Protein AF-A0A7X2CFW9-F1 (afdb_monomer_lite)

Sequence (137 aa):
RGESRTLYLGSKDSPVRLVLYEKGYEQGGDAPRNWVRLEVRVRPKRDHRAAVATWEPGHAFCAAWVPDALKCIGWDHLEKKAVGTVWKRSDTERARAALVKQYGAIMAQWASDVGSWEALGQAIGAAIVKPQMTENA

Foldseek 3Di:
DPLKDKDWDDDPPDQKIKIKIQVQVVVDDPRDSNDIDIDIDGRADDPCPVVCVPDDPVCSCQEDCNCVVCVVVPSVVRHHDYGDDPPDQPPVRVVVVVCCVVCVVVLVVVCVVLVHNVSSVVVVVVVVVPPPPDDDD

Radius of gyration: 27.55 Å; chains: 1; bounding box: 46×35×85 Å

Structure (mmCIF, N/CA/C/O backbone):
data_AF-A0A7X2CFW9-F1
#
_entry.id   AF-A0A7X2CFW9-F1
#
loop_
_atom_site.group_PDB
_atom_site.id
_atom_site.type_symbol
_atom_site.label_atom_id
_a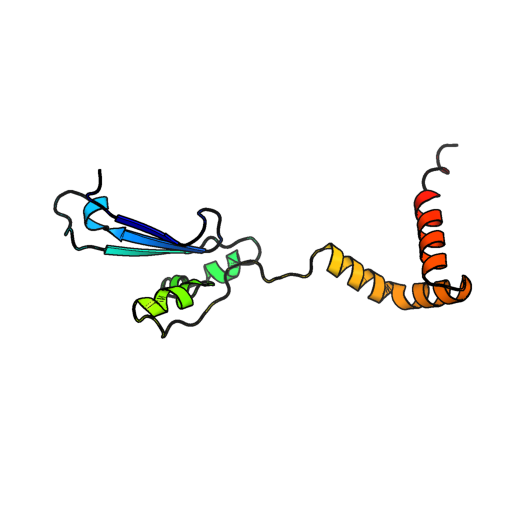tom_site.label_alt_id
_atom_site.label_comp_id
_atom_site.label_asym_id
_atom_site.label_entity_id
_atom_site.label_seq_id
_atom_site.pdbx_PDB_ins_code
_atom_site.Cartn_x
_atom_site.Cartn_y
_atom_site.Cartn_z
_atom_site.occupancy
_atom_site.B_iso_or_equiv
_atom_site.auth_seq_id
_atom_site.auth_comp_id
_atom_site.auth_asym_id
_atom_site.auth_atom_id
_atom_site.pdbx_PDB_model_num
ATOM 1 N N . ARG A 1 1 ? 21.796 18.679 -19.353 1.00 47.59 1 ARG A N 1
ATOM 2 C CA . ARG A 1 1 ? 20.800 18.323 -18.304 1.00 47.59 1 ARG A CA 1
ATOM 3 C C . ARG A 1 1 ? 19.422 18.625 -18.877 1.00 47.59 1 ARG A C 1
ATOM 5 O O . ARG A 1 1 ? 19.237 19.752 -19.303 1.00 47.59 1 ARG A O 1
ATOM 12 N N . GLY A 1 2 ? 18.512 17.648 -18.931 1.00 61.59 2 GLY A N 1
ATOM 13 C CA . GLY A 1 2 ? 17.170 17.823 -19.517 1.00 61.59 2 GLY A CA 1
ATOM 14 C C . GLY A 1 2 ? 16.844 16.923 -20.714 1.00 61.59 2 GLY A C 1
ATOM 15 O O . GLY A 1 2 ? 15.758 17.047 -21.263 1.00 61.59 2 GLY A O 1
ATOM 16 N N . GLU A 1 3 ? 17.746 16.023 -21.113 1.00 73.12 3 GLU A N 1
ATOM 17 C CA . GLU A 1 3 ? 17.496 15.115 -22.244 1.00 73.12 3 GLU A CA 1
ATOM 18 C C . GLU A 1 3 ? 16.612 13.918 -21.895 1.00 73.12 3 GLU A C 1
ATOM 20 O O . GLU A 1 3 ? 16.032 13.339 -22.802 1.00 73.12 3 GLU A O 1
ATOM 25 N N . SER A 1 4 ? 16.494 13.560 -20.612 1.00 83.12 4 SER A N 1
ATOM 26 C CA . SER A 1 4 ? 15.668 12.439 -20.171 1.00 83.12 4 SER A CA 1
ATOM 27 C C . SER A 1 4 ? 14.717 12.811 -19.037 1.00 83.12 4 SER A C 1
ATOM 29 O O . SER A 1 4 ? 15.021 13.655 -18.186 1.00 83.12 4 SER A O 1
ATOM 31 N N . ARG A 1 5 ? 13.547 12.170 -19.023 1.00 91.12 5 ARG A N 1
ATOM 32 C CA . ARG A 1 5 ? 12.487 12.360 -18.028 1.00 91.12 5 ARG A CA 1
ATOM 33 C C . ARG A 1 5 ? 12.308 11.108 -17.178 1.00 91.12 5 ARG A C 1
ATOM 35 O O . ARG A 1 5 ? 12.393 9.973 -17.646 1.00 91.12 5 ARG A O 1
ATOM 42 N N . THR A 1 6 ? 12.044 11.318 -15.893 1.00 94.88 6 THR A N 1
ATOM 43 C CA . THR A 1 6 ? 11.678 10.251 -14.958 1.00 94.88 6 THR A CA 1
ATOM 44 C C . THR A 1 6 ? 10.616 10.756 -13.995 1.00 94.88 6 THR A C 1
ATOM 46 O O . THR A 1 6 ? 10.795 11.782 -13.344 1.00 94.88 6 THR A O 1
ATOM 49 N N . LEU A 1 7 ? 9.524 10.009 -13.884 1.00 94.88 7 LEU A N 1
ATOM 50 C CA . LEU A 1 7 ? 8.438 10.236 -12.947 1.00 94.88 7 LEU A CA 1
ATOM 51 C C . LEU A 1 7 ? 8.477 9.163 -11.859 1.00 94.88 7 LEU A C 1
ATOM 53 O O . LEU A 1 7 ? 8.443 7.966 -12.141 1.00 94.88 7 LEU A O 1
ATOM 57 N N . TYR A 1 8 ? 8.504 9.608 -10.607 1.00 96.38 8 TYR A N 1
ATOM 58 C CA . TYR A 1 8 ? 8.353 8.749 -9.442 1.00 96.38 8 TYR A CA 1
ATOM 59 C C . TYR A 1 8 ? 7.023 9.046 -8.761 1.00 96.38 8 TYR A C 1
ATOM 61 O O . TYR A 1 8 ? 6.788 10.176 -8.337 1.00 96.38 8 TYR A O 1
ATOM 69 N N . LEU A 1 9 ? 6.192 8.024 -8.585 1.00 95.62 9 LEU A N 1
ATOM 70 C CA . LEU A 1 9 ? 4.942 8.122 -7.842 1.00 95.62 9 LEU A CA 1
ATOM 71 C C . LEU A 1 9 ? 5.035 7.239 -6.593 1.00 95.62 9 LEU A C 1
ATOM 73 O O . LEU A 1 9 ? 5.273 6.031 -6.673 1.00 95.62 9 LEU A O 1
ATOM 77 N N . GLY A 1 10 ? 4.881 7.872 -5.430 1.00 92.25 10 GLY A N 1
ATOM 78 C CA . GLY A 1 10 ? 5.098 7.265 -4.118 1.00 92.25 10 GLY A CA 1
ATOM 79 C C . GLY A 1 10 ? 6.513 7.473 -3.557 1.00 92.25 10 GLY A C 1
ATOM 80 O O . GLY A 1 10 ? 7.491 7.681 -4.285 1.00 92.25 10 GLY A O 1
ATOM 81 N N . SER A 1 11 ? 6.612 7.407 -2.225 1.00 91.56 11 SER A N 1
ATOM 82 C CA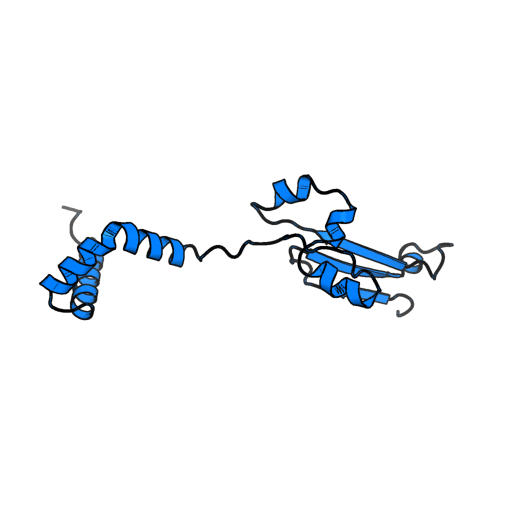 . SER A 1 11 ? 7.881 7.520 -1.492 1.00 91.56 11 SER A CA 1
ATOM 83 C C . SER A 1 11 ? 8.826 6.355 -1.808 1.00 91.56 11 SER A C 1
ATOM 85 O O . SER A 1 11 ? 8.387 5.232 -2.056 1.00 91.56 11 SER A O 1
ATOM 87 N N . LYS A 1 12 ? 10.140 6.603 -1.739 1.00 90.62 12 LYS A N 1
ATOM 88 C CA . LYS A 1 12 ? 11.177 5.562 -1.853 1.00 90.62 12 LYS A CA 1
ATOM 89 C C . LYS A 1 12 ? 11.063 4.483 -0.763 1.00 90.62 12 LYS A C 1
ATOM 91 O O . LYS A 1 12 ? 11.418 3.340 -1.024 1.00 90.62 12 LYS A O 1
ATOM 96 N N . ASP A 1 13 ? 10.527 4.848 0.404 1.00 87.81 13 ASP A N 1
ATOM 97 C CA . ASP A 1 13 ? 10.389 3.979 1.583 1.00 87.81 13 ASP A CA 1
ATOM 98 C C . ASP A 1 13 ? 8.981 3.346 1.689 1.00 87.81 13 ASP A C 1
ATOM 100 O O . ASP A 1 13 ? 8.651 2.639 2.650 1.00 87.81 13 ASP A O 1
ATOM 104 N N . SER A 1 14 ? 8.123 3.613 0.697 1.00 88.06 14 SER A N 1
ATOM 105 C CA . SER A 1 14 ? 6.780 3.042 0.586 1.00 88.06 14 SER A CA 1
ATOM 106 C C . SER A 1 14 ? 6.836 1.546 0.239 1.00 88.06 14 SER A C 1
ATOM 108 O O . SER A 1 14 ? 7.714 1.131 -0.521 1.00 88.06 14 SER A O 1
ATOM 110 N N . PRO A 1 15 ? 5.872 0.725 0.708 1.00 90.75 15 PRO A N 1
ATOM 111 C CA . PRO A 1 15 ? 5.733 -0.660 0.258 1.00 90.75 15 PRO A CA 1
ATOM 112 C C . PRO A 1 15 ? 5.519 -0.811 -1.252 1.00 90.75 15 PRO A C 1
ATOM 114 O O . PRO A 1 15 ? 5.807 -1.871 -1.797 1.00 90.75 15 PRO A O 1
ATOM 117 N N . VAL A 1 16 ? 4.992 0.218 -1.921 1.00 93.94 16 VAL A N 1
ATOM 118 C CA . VAL A 1 16 ? 4.768 0.226 -3.371 1.00 93.94 16 VAL A CA 1
ATOM 119 C C . VAL A 1 16 ? 5.154 1.587 -3.947 1.00 93.94 16 VAL A C 1
ATOM 121 O O . VAL A 1 16 ? 4.803 2.625 -3.374 1.00 93.94 16 VAL A O 1
ATOM 124 N N . ARG A 1 17 ? 5.871 1.575 -5.076 1.00 95.75 17 ARG A N 1
ATOM 125 C CA . ARG A 1 17 ? 6.280 2.762 -5.839 1.00 95.75 17 ARG A CA 1
ATOM 126 C C . ARG A 1 17 ? 6.192 2.491 -7.340 1.00 95.75 17 ARG A C 1
ATOM 128 O O . ARG A 1 17 ? 6.661 1.447 -7.787 1.00 95.75 17 ARG A O 1
ATOM 135 N N . LEU A 1 18 ? 5.653 3.437 -8.102 1.00 96.75 18 LEU A N 1
ATOM 136 C CA . LEU A 1 18 ? 5.607 3.387 -9.566 1.00 96.75 18 LEU A CA 1
ATOM 137 C C . LEU A 1 18 ? 6.688 4.312 -10.140 1.00 96.75 18 LEU A C 1
ATOM 139 O O . LEU A 1 18 ? 6.879 5.427 -9.646 1.00 96.75 18 LEU A O 1
ATOM 143 N N . VAL A 1 19 ? 7.417 3.842 -11.151 1.00 97.12 19 VAL A N 1
ATOM 144 C CA . VAL A 1 19 ? 8.500 4.587 -11.803 1.00 97.12 19 VAL A CA 1
ATOM 145 C C . VAL A 1 19 ? 8.311 4.531 -13.310 1.00 97.12 19 VAL A C 1
ATOM 147 O O . VAL A 1 19 ? 8.242 3.446 -13.875 1.00 97.12 19 VAL A O 1
ATOM 150 N N . LEU A 1 20 ? 8.251 5.686 -13.962 1.00 96.06 20 LEU A N 1
ATOM 151 C CA . LEU A 1 20 ? 8.176 5.801 -15.416 1.00 96.06 20 LEU A CA 1
ATOM 152 C C . LEU A 1 20 ? 9.380 6.595 -15.904 1.00 96.06 20 LEU A C 1
ATOM 154 O O . LEU A 1 20 ? 9.606 7.702 -15.420 1.00 96.06 20 LEU A O 1
ATOM 158 N N . TYR A 1 21 ? 10.155 6.052 -16.836 1.00 95.75 21 TYR A N 1
ATOM 159 C CA . TYR A 1 21 ? 11.340 6.735 -17.350 1.00 95.75 21 TYR A CA 1
ATOM 160 C C . TYR A 1 21 ? 11.652 6.382 -18.797 1.00 95.75 21 TYR A C 1
ATOM 162 O O . TYR A 1 21 ? 11.268 5.328 -19.309 1.00 95.75 21 TYR A O 1
ATOM 170 N N . GLU A 1 22 ? 12.386 7.277 -19.448 1.00 95.12 22 GLU A N 1
ATOM 171 C CA . GLU A 1 22 ? 12.883 7.095 -20.809 1.00 95.12 22 GLU A CA 1
ATOM 172 C C . GLU A 1 22 ? 14.102 6.163 -20.796 1.00 95.12 22 GLU A C 1
ATOM 174 O O . GLU A 1 22 ? 15.260 6.576 -20.693 1.00 95.12 22 GLU A O 1
ATOM 179 N N . LYS A 1 23 ? 13.813 4.862 -20.862 1.00 94.31 23 LYS A N 1
ATOM 180 C CA . LYS A 1 23 ? 14.782 3.767 -20.786 1.00 94.31 23 LYS A CA 1
ATOM 181 C C . LYS A 1 23 ? 15.839 3.828 -21.890 1.00 94.31 23 LYS A C 1
ATOM 183 O O . LYS A 1 23 ? 16.981 3.470 -21.632 1.00 94.31 23 LYS A O 1
ATOM 188 N N . GLY A 1 24 ? 15.498 4.320 -23.079 1.00 93.31 24 GLY A N 1
ATOM 189 C CA . GLY A 1 24 ? 16.466 4.526 -24.161 1.00 93.31 24 GLY A CA 1
ATOM 190 C C . GLY A 1 24 ? 17.595 5.486 -23.784 1.00 93.31 24 GLY A C 1
ATOM 191 O O . GLY A 1 24 ? 18.765 5.212 -24.039 1.00 93.31 24 GLY A O 1
ATOM 192 N N . TYR A 1 25 ? 17.258 6.585 -23.106 1.00 91.00 25 TYR A N 1
ATOM 193 C CA . TYR A 1 25 ? 18.253 7.541 -22.622 1.00 91.00 25 TYR A CA 1
ATOM 194 C C . TYR A 1 25 ? 19.045 7.007 -21.428 1.00 91.00 25 TYR A C 1
ATOM 196 O O . TYR A 1 25 ? 20.221 7.326 -21.297 1.00 91.00 25 TYR A O 1
ATOM 204 N N . GLU A 1 26 ? 18.419 6.206 -20.562 1.00 90.88 26 GLU A N 1
ATOM 205 C CA . GLU A 1 26 ? 19.114 5.584 -19.429 1.00 90.88 26 GLU A CA 1
ATOM 206 C C . GLU A 1 26 ? 20.078 4.472 -19.872 1.00 90.88 26 GLU A C 1
ATOM 208 O O . GLU A 1 26 ? 21.164 4.363 -19.313 1.00 90.88 26 GLU A O 1
ATOM 213 N N . GLN A 1 27 ? 19.733 3.703 -20.910 1.00 91.38 27 GLN A N 1
ATOM 214 C CA . GLN A 1 27 ? 20.612 2.690 -21.501 1.00 91.38 27 GLN A CA 1
ATOM 215 C C . GLN A 1 27 ? 21.803 3.322 -22.250 1.00 91.38 27 GLN A C 1
ATOM 217 O O . GLN A 1 27 ? 22.906 2.780 -22.208 1.00 91.38 27 GLN A O 1
ATOM 222 N N . GLY A 1 28 ? 21.588 4.456 -22.930 1.00 89.00 28 GLY A N 1
ATOM 223 C CA . GLY A 1 28 ? 22.606 5.123 -23.745 1.00 89.00 28 GLY A CA 1
ATOM 224 C C . GLY A 1 28 ? 22.957 4.371 -25.038 1.00 89.00 28 GLY A C 1
ATOM 225 O O . GLY A 1 28 ? 22.300 3.402 -25.420 1.00 89.00 28 GLY A O 1
ATOM 226 N N . GLY A 1 29 ? 23.992 4.846 -25.737 1.00 89.38 29 GLY A N 1
ATOM 227 C CA . GLY A 1 29 ? 24.444 4.270 -27.010 1.00 89.38 29 GLY A CA 1
ATOM 228 C C . GLY A 1 29 ? 23.369 4.316 -28.103 1.00 89.38 29 GLY A C 1
ATOM 229 O O . GLY A 1 29 ? 22.666 5.322 -28.242 1.00 89.38 29 GLY A O 1
ATOM 230 N N . ASP A 1 30 ? 23.230 3.204 -28.827 1.00 92.12 30 ASP A N 1
ATOM 231 C CA . ASP A 1 30 ? 22.290 3.031 -29.947 1.00 92.12 30 ASP A CA 1
ATOM 232 C C . ASP A 1 30 ? 20.869 2.641 -29.501 1.00 92.12 30 ASP A C 1
ATOM 234 O O . ASP A 1 30 ? 20.029 2.249 -30.313 1.00 92.12 30 ASP A O 1
ATOM 238 N N . ALA A 1 31 ? 20.574 2.720 -28.199 1.00 91.75 31 ALA A N 1
ATOM 239 C CA . ALA A 1 31 ? 19.252 2.391 -27.692 1.00 91.75 31 ALA A CA 1
ATOM 240 C C . ALA A 1 31 ? 18.181 3.343 -28.272 1.00 91.75 31 ALA A C 1
ATOM 242 O O . ALA A 1 31 ? 18.381 4.566 -28.296 1.00 91.75 31 ALA A O 1
ATOM 243 N N . PRO A 1 32 ? 17.009 2.821 -28.685 1.00 92.44 32 PRO A N 1
ATOM 244 C CA . PRO A 1 32 ? 15.941 3.650 -29.229 1.00 92.44 32 PRO A CA 1
ATOM 245 C C . PRO A 1 32 ? 15.489 4.716 -28.228 1.00 92.44 32 PRO A C 1
ATOM 247 O O . PRO A 1 32 ? 15.089 4.398 -27.109 1.00 92.44 32 PRO A O 1
ATOM 250 N N . ARG A 1 33 ? 15.512 5.995 -28.621 1.00 89.81 33 ARG A N 1
ATOM 251 C CA . ARG A 1 33 ? 15.163 7.112 -27.719 1.00 89.81 33 ARG A CA 1
ATOM 252 C C . ARG A 1 33 ? 13.683 7.163 -27.341 1.00 89.81 33 ARG A C 1
ATOM 254 O O . ARG A 1 33 ? 13.345 7.704 -26.297 1.00 89.81 33 ARG A O 1
ATOM 261 N N . ASN A 1 34 ? 12.819 6.533 -28.133 1.00 91.38 34 ASN A N 1
ATOM 262 C CA . ASN A 1 34 ? 11.401 6.338 -27.826 1.00 91.38 34 ASN A CA 1
ATOM 263 C C . ASN A 1 34 ? 11.134 5.148 -26.884 1.00 91.38 34 ASN A C 1
ATOM 265 O O . ASN A 1 34 ? 9.978 4.847 -26.591 1.00 91.38 34 ASN A O 1
ATOM 269 N N . TRP A 1 35 ? 12.169 4.450 -26.409 1.00 94.50 35 TRP A N 1
ATOM 270 C CA . TRP A 1 35 ? 11.996 3.356 -25.466 1.00 94.50 35 TRP A CA 1
ATOM 271 C C . TRP A 1 35 ? 11.687 3.891 -24.067 1.00 94.50 35 TRP A C 1
ATOM 273 O O . TRP A 1 35 ? 12.540 4.477 -23.397 1.00 94.50 35 TRP A O 1
ATOM 283 N N . VAL A 1 36 ? 10.461 3.644 -23.611 1.00 94.44 36 VAL A N 1
ATOM 284 C CA . VAL A 1 36 ? 9.969 4.016 -22.281 1.00 94.44 36 VAL A CA 1
ATOM 285 C C . VAL A 1 36 ? 9.757 2.758 -21.441 1.00 94.44 36 VAL A C 1
ATOM 287 O O . VAL A 1 36 ? 9.316 1.728 -21.952 1.00 94.44 36 VAL A O 1
ATOM 290 N N . ARG A 1 37 ? 10.067 2.830 -20.141 1.00 96.00 37 ARG A N 1
ATOM 291 C CA . ARG A 1 37 ? 9.803 1.748 -19.188 1.00 96.00 37 ARG A CA 1
ATOM 292 C C . ARG A 1 37 ? 8.966 2.235 -18.014 1.00 96.00 37 ARG A C 1
ATOM 294 O O . ARG A 1 37 ? 9.287 3.237 -17.380 1.00 96.00 37 ARG A O 1
ATOM 301 N N . LEU A 1 38 ? 7.936 1.454 -17.709 1.00 95.88 38 LEU A N 1
ATOM 302 C CA . LEU A 1 38 ? 7.117 1.565 -16.513 1.00 95.88 38 LEU A CA 1
ATOM 303 C C . LEU A 1 38 ? 7.472 0.413 -15.562 1.00 95.88 38 LEU A C 1
ATOM 305 O O . LEU A 1 38 ? 7.353 -0.754 -15.925 1.00 95.88 38 LEU A O 1
ATOM 309 N N . GLU A 1 39 ? 7.915 0.732 -14.351 1.00 96.44 39 GLU A N 1
ATOM 310 C CA . GLU A 1 39 ? 8.270 -0.235 -13.312 1.00 96.44 39 GLU A CA 1
ATOM 311 C C . GLU A 1 39 ? 7.375 -0.067 -12.088 1.00 96.44 39 GLU A C 1
ATOM 313 O O . GLU A 1 39 ? 7.268 1.027 -11.529 1.00 96.44 39 GLU A O 1
ATOM 318 N N . VAL A 1 40 ? 6.821 -1.176 -11.598 1.00 96.06 40 VAL A N 1
ATOM 319 C CA . VAL A 1 40 ? 6.217 -1.239 -10.266 1.00 96.06 40 VAL A CA 1
ATOM 320 C C . VAL A 1 40 ? 7.200 -1.891 -9.311 1.00 96.06 40 VAL A C 1
ATOM 322 O O . VAL A 1 40 ? 7.640 -3.022 -9.506 1.00 96.06 40 VAL A O 1
ATOM 325 N N . ARG A 1 41 ? 7.553 -1.173 -8.249 1.00 95.25 41 ARG A N 1
ATOM 326 C CA . ARG A 1 41 ? 8.463 -1.654 -7.212 1.00 95.25 41 ARG A CA 1
ATOM 327 C C . ARG A 1 41 ? 7.664 -1.999 -5.974 1.00 95.25 41 ARG A C 1
ATOM 329 O O . ARG A 1 41 ? 7.157 -1.109 -5.296 1.00 95.25 41 ARG A O 1
ATOM 336 N N . VAL A 1 42 ? 7.606 -3.290 -5.670 1.00 93.88 42 VAL A N 1
ATOM 337 C CA . VAL A 1 42 ? 6.965 -3.815 -4.466 1.00 93.88 42 VAL A CA 1
ATOM 338 C C . VAL A 1 42 ? 8.040 -4.139 -3.423 1.00 93.88 42 VAL A C 1
ATOM 340 O O . VAL A 1 42 ? 9.086 -4.718 -3.727 1.00 93.88 42 VAL A O 1
ATOM 343 N N . ARG A 1 43 ? 7.822 -3.686 -2.189 1.00 92.00 43 ARG A N 1
ATOM 344 C CA . ARG A 1 43 ? 8.696 -3.832 -1.017 1.00 92.00 43 ARG A CA 1
ATOM 345 C C . ARG A 1 43 ? 7.833 -4.260 0.179 1.00 92.00 43 ARG A C 1
ATOM 347 O O . ARG A 1 43 ? 7.498 -3.436 1.034 1.00 92.00 43 ARG A O 1
ATOM 354 N N . PRO A 1 44 ? 7.410 -5.536 0.235 1.00 88.81 44 PRO A N 1
ATOM 355 C CA . PRO A 1 44 ? 6.482 -6.002 1.259 1.00 88.81 44 PRO A CA 1
ATOM 356 C C . PRO A 1 44 ? 7.093 -5.916 2.666 1.00 88.81 44 PRO A C 1
ATOM 358 O O . PRO A 1 44 ? 8.259 -6.259 2.893 1.00 88.81 44 PRO A O 1
ATOM 361 N N . LYS A 1 45 ? 6.282 -5.481 3.637 1.00 82.88 45 LYS A N 1
ATOM 362 C CA . LYS A 1 45 ? 6.663 -5.387 5.056 1.00 82.88 45 LYS A CA 1
ATOM 363 C C . LYS A 1 45 ? 6.145 -6.604 5.831 1.00 82.88 45 LYS A C 1
ATOM 365 O O . LYS A 1 45 ? 4.997 -6.991 5.635 1.00 82.88 45 LYS A O 1
ATOM 370 N N . ARG A 1 46 ? 6.982 -7.144 6.731 1.00 83.12 46 ARG A N 1
ATOM 371 C CA . ARG A 1 46 ? 6.667 -8.216 7.705 1.00 83.12 46 ARG A CA 1
ATOM 372 C C . ARG A 1 46 ? 5.754 -9.305 7.111 1.00 83.12 46 ARG A C 1
ATOM 374 O O . ARG A 1 46 ? 6.162 -9.979 6.168 1.00 83.12 46 ARG A O 1
ATOM 381 N N . ASP A 1 47 ? 4.530 -9.396 7.620 1.00 76.12 47 ASP A N 1
ATOM 382 C CA . ASP A 1 47 ? 3.510 -10.414 7.354 1.00 76.12 47 ASP A CA 1
ATOM 383 C C . ASP A 1 47 ? 3.144 -10.546 5.861 1.00 76.12 47 ASP A C 1
ATOM 385 O O . ASP A 1 47 ? 2.690 -11.598 5.422 1.00 76.12 47 ASP A O 1
ATOM 389 N N . HIS A 1 48 ? 3.399 -9.520 5.042 1.00 81.12 48 HIS A N 1
ATOM 390 C CA . HIS A 1 48 ? 3.080 -9.538 3.609 1.00 81.12 48 HIS A CA 1
ATOM 391 C C . HIS A 1 48 ? 4.164 -10.176 2.733 1.00 81.12 48 HIS A C 1
ATOM 393 O O . HIS A 1 48 ? 3.934 -10.371 1.541 1.00 81.12 48 HIS A O 1
ATOM 399 N N . ARG A 1 49 ? 5.349 -10.492 3.278 1.00 85.81 49 ARG A N 1
ATOM 400 C CA . ARG A 1 49 ? 6.451 -11.068 2.485 1.00 85.81 49 ARG A CA 1
ATOM 401 C C . ARG A 1 49 ? 6.087 -12.427 1.899 1.00 85.81 49 ARG A C 1
ATOM 403 O O . ARG A 1 49 ? 6.315 -12.631 0.715 1.00 85.81 49 ARG A O 1
ATOM 410 N N . ALA A 1 50 ? 5.492 -13.310 2.701 1.00 85.19 50 ALA A N 1
ATOM 411 C CA . ALA A 1 50 ? 5.095 -14.643 2.251 1.00 85.19 50 ALA A CA 1
ATOM 412 C C . ALA A 1 50 ? 4.028 -14.574 1.149 1.00 85.19 50 ALA A C 1
ATOM 414 O O . ALA A 1 50 ? 4.144 -15.254 0.138 1.00 85.19 50 ALA A O 1
ATOM 415 N N . ALA A 1 51 ? 3.038 -13.690 1.307 1.00 84.69 51 ALA A N 1
ATOM 416 C CA . ALA A 1 51 ? 1.980 -13.507 0.319 1.00 84.69 51 ALA A CA 1
ATOM 417 C C . ALA A 1 51 ? 2.492 -12.917 -1.004 1.00 84.69 51 ALA A C 1
ATOM 419 O O . ALA A 1 51 ? 2.027 -13.317 -2.059 1.00 84.69 51 ALA A O 1
ATOM 420 N N . VAL A 1 52 ? 3.437 -11.970 -0.964 1.00 89.75 52 VAL A N 1
ATOM 421 C CA . VAL A 1 52 ? 4.020 -11.378 -2.183 1.00 89.75 52 VAL A CA 1
ATOM 422 C C . VAL A 1 52 ? 5.045 -12.310 -2.837 1.00 89.75 52 VAL A C 1
ATOM 424 O O . VAL A 1 52 ? 5.250 -12.230 -4.041 1.00 89.75 52 VAL A O 1
ATOM 427 N N . ALA A 1 53 ? 5.672 -13.220 -2.089 1.00 89.88 53 ALA A N 1
ATOM 428 C CA . ALA A 1 53 ? 6.622 -14.185 -2.648 1.00 89.88 53 ALA A CA 1
ATOM 429 C C . ALA A 1 53 ? 5.975 -15.188 -3.619 1.00 89.88 53 ALA A C 1
ATOM 431 O O . ALA A 1 53 ? 6.673 -15.749 -4.455 1.00 89.88 53 ALA A O 1
ATOM 432 N N . THR A 1 54 ? 4.659 -15.400 -3.530 1.00 89.88 54 THR A N 1
ATOM 433 C CA . THR A 1 54 ? 3.906 -16.285 -4.435 1.00 89.88 54 THR A CA 1
ATOM 434 C C . THR A 1 54 ? 3.355 -15.563 -5.665 1.00 89.88 54 THR A C 1
ATOM 436 O O . THR A 1 54 ? 2.583 -16.132 -6.432 1.00 89.88 54 THR A O 1
ATOM 439 N N . TRP A 1 55 ? 3.684 -14.284 -5.844 1.00 91.44 55 TRP A N 1
ATOM 440 C CA . TRP A 1 55 ? 3.140 -13.488 -6.931 1.00 91.44 55 TRP A CA 1
ATOM 441 C C . TRP A 1 55 ? 3.865 -13.735 -8.246 1.00 91.44 55 TRP A C 1
ATOM 443 O O . TRP A 1 55 ? 5.066 -13.512 -8.356 1.00 91.44 55 TRP A O 1
ATOM 453 N N . GLU A 1 56 ? 3.085 -14.022 -9.283 1.00 92.06 56 GLU A N 1
ATOM 454 C CA . GLU A 1 56 ? 3.524 -13.805 -10.661 1.00 92.06 56 GLU A CA 1
ATOM 455 C C . GLU A 1 56 ? 3.887 -12.333 -10.936 1.00 92.06 56 GLU A C 1
ATOM 457 O O . GLU A 1 56 ? 3.273 -11.430 -10.350 1.00 92.06 56 GLU A O 1
ATOM 462 N N . PRO A 1 57 ? 4.813 -12.053 -11.876 1.00 90.69 57 PRO A N 1
ATOM 463 C CA . PRO A 1 57 ? 5.264 -10.694 -12.183 1.00 90.69 57 PRO A CA 1
ATOM 464 C C . PRO A 1 57 ? 4.131 -9.699 -12.470 1.00 90.69 57 PRO A C 1
ATOM 466 O O . PRO A 1 57 ? 4.184 -8.553 -12.021 1.00 90.69 57 PRO A O 1
ATOM 469 N N . GLY A 1 58 ? 3.073 -10.137 -13.164 1.00 91.38 58 GLY A N 1
ATOM 470 C CA . GLY A 1 58 ? 1.912 -9.299 -13.485 1.00 91.38 58 GLY A CA 1
ATOM 471 C C . GLY A 1 58 ? 1.173 -8.777 -12.249 1.00 91.38 58 GLY A C 1
ATOM 472 O O . GLY A 1 58 ? 0.689 -7.646 -12.246 1.00 91.38 58 GLY A O 1
ATOM 473 N N . HIS A 1 59 ? 1.168 -9.535 -11.149 1.00 93.81 59 HIS A N 1
ATOM 474 C CA . HIS A 1 59 ? 0.510 -9.117 -9.911 1.00 93.81 59 HIS A CA 1
ATOM 475 C C . HIS A 1 59 ? 1.151 -7.882 -9.274 1.00 93.81 59 HIS A C 1
ATOM 477 O O . HIS A 1 59 ? 0.489 -7.194 -8.499 1.00 93.81 59 HIS A O 1
ATOM 483 N N . ALA A 1 60 ? 2.403 -7.547 -9.605 1.00 94.31 60 ALA A N 1
ATOM 484 C CA . ALA A 1 60 ? 3.013 -6.307 -9.135 1.00 94.31 60 ALA A CA 1
ATOM 485 C C . ALA A 1 60 ? 2.190 -5.078 -9.559 1.00 94.31 60 ALA A C 1
ATOM 487 O O . ALA A 1 60 ? 2.012 -4.163 -8.757 1.00 94.31 60 ALA A O 1
ATOM 488 N N . PHE A 1 61 ? 1.609 -5.084 -10.763 1.00 95.81 61 PHE A N 1
ATOM 489 C CA . PHE A 1 61 ? 0.761 -3.995 -11.260 1.00 95.81 61 PHE A CA 1
ATOM 490 C C . PHE A 1 61 ? -0.584 -3.897 -10.537 1.00 95.81 61 PHE A C 1
ATOM 492 O O . PHE A 1 61 ? -1.191 -2.832 -10.515 1.00 95.81 61 PHE A O 1
ATOM 499 N N . CYS A 1 62 ? -0.999 -4.965 -9.858 1.00 94.38 62 CYS A N 1
ATOM 500 C CA . CYS A 1 62 ? -2.176 -4.999 -8.998 1.00 94.38 62 CYS A CA 1
ATOM 501 C C . CYS A 1 62 ? -1.936 -4.379 -7.608 1.00 94.38 62 CYS A C 1
ATOM 503 O O . CYS A 1 62 ? -2.872 -4.248 -6.823 1.00 94.38 62 CYS A O 1
ATOM 505 N N . ALA A 1 63 ? -0.699 -4.024 -7.249 1.00 93.12 63 ALA A N 1
ATOM 506 C CA . ALA A 1 63 ? -0.339 -3.710 -5.869 1.00 93.12 63 ALA A CA 1
ATOM 507 C C . ALA A 1 63 ? -0.898 -2.366 -5.364 1.00 93.12 63 ALA A C 1
ATOM 509 O O . ALA A 1 63 ? -0.543 -1.294 -5.854 1.00 93.12 63 ALA A O 1
ATOM 510 N N . ALA A 1 64 ? -1.670 -2.411 -4.276 1.00 90.75 64 ALA A N 1
ATOM 511 C CA . ALA A 1 64 ? -2.143 -1.233 -3.549 1.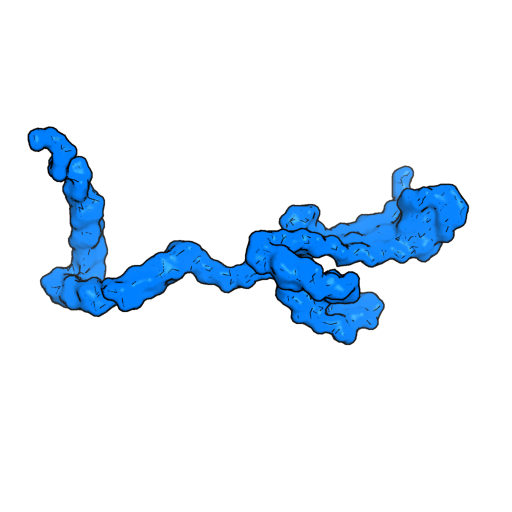00 90.75 64 ALA A CA 1
ATOM 512 C C . ALA A 1 64 ? -2.810 -0.193 -4.476 1.00 90.75 64 ALA A C 1
ATOM 514 O O . ALA A 1 64 ? -3.798 -0.497 -5.128 1.00 90.75 64 ALA A O 1
ATOM 515 N N . TRP A 1 65 ? -2.333 1.052 -4.510 1.00 93.00 65 TRP A N 1
ATOM 516 C CA . TRP A 1 65 ? -2.933 2.124 -5.315 1.00 93.00 65 TRP A CA 1
ATOM 517 C C . TRP A 1 65 ? -2.535 2.085 -6.800 1.00 93.00 65 TRP A C 1
ATOM 519 O O . TRP A 1 65 ? -3.052 2.880 -7.578 1.00 93.00 65 TRP A O 1
ATOM 529 N N . VAL A 1 66 ? -1.632 1.186 -7.211 1.00 95.12 66 VAL A N 1
ATOM 530 C CA . VAL A 1 66 ? -1.084 1.170 -8.576 1.00 95.12 66 VAL A CA 1
ATOM 531 C C . VAL A 1 66 ? -2.162 0.992 -9.651 1.00 95.12 66 VAL A C 1
ATOM 533 O O . VAL A 1 66 ? -2.166 1.817 -10.561 1.00 95.12 66 VAL A O 1
ATOM 536 N N . PRO A 1 67 ? -3.118 0.043 -9.559 1.00 95.50 67 PRO A N 1
ATOM 537 C CA . PRO A 1 67 ? -4.183 -0.081 -10.560 1.00 95.50 67 PRO A CA 1
ATOM 538 C C . PRO A 1 67 ? -4.963 1.211 -10.779 1.00 95.50 67 PRO A C 1
ATOM 540 O O . PRO A 1 67 ? -5.246 1.580 -11.912 1.00 95.50 67 PRO A O 1
ATOM 543 N N . ASP A 1 68 ? -5.253 1.942 -9.699 1.00 94.56 68 ASP A N 1
ATOM 544 C CA . ASP A 1 68 ? -5.986 3.205 -9.775 1.00 94.56 68 ASP A CA 1
ATOM 545 C C . ASP A 1 68 ? -5.203 4.263 -10.565 1.00 94.56 68 ASP A C 1
ATOM 547 O O . ASP A 1 68 ? -5.791 4.998 -11.356 1.00 94.56 68 ASP A O 1
ATOM 551 N N . ALA A 1 69 ? -3.875 4.303 -10.412 1.00 94.12 69 ALA A N 1
ATOM 552 C CA . ALA A 1 69 ? -3.018 5.188 -11.195 1.00 94.12 69 ALA A CA 1
ATOM 553 C C . ALA A 1 69 ? -2.910 4.759 -12.666 1.00 94.12 69 ALA A C 1
ATOM 555 O O . ALA A 1 69 ? -2.845 5.616 -13.540 1.00 94.12 69 ALA A O 1
ATOM 556 N N . LEU A 1 70 ? -2.907 3.457 -12.960 1.00 96.12 70 LEU A N 1
ATOM 557 C CA . LEU A 1 70 ? -2.735 2.943 -14.325 1.00 96.12 70 LEU A CA 1
ATOM 558 C C . LEU A 1 70 ? -3.995 3.063 -15.194 1.00 96.12 70 LEU A C 1
ATOM 560 O O . LEU A 1 70 ? -3.903 3.005 -16.421 1.00 96.12 70 LEU A O 1
ATOM 564 N N . LYS A 1 71 ? -5.158 3.337 -14.594 1.00 95.06 71 LYS A N 1
ATOM 565 C CA . LYS A 1 71 ? -6.383 3.681 -15.336 1.00 95.06 71 LYS A CA 1
ATOM 566 C C . LYS A 1 71 ? -6.166 4.835 -16.317 1.00 95.06 71 LYS A C 1
ATOM 568 O O . LYS A 1 71 ? -6.720 4.806 -17.410 1.00 95.06 71 LYS A O 1
ATOM 573 N N . CYS A 1 72 ? -5.322 5.818 -15.981 1.00 92.50 72 CYS A N 1
ATOM 574 C CA . CYS A 1 72 ? -5.084 6.976 -16.852 1.00 92.50 72 CYS A CA 1
ATOM 575 C C . CYS A 1 72 ? -4.348 6.638 -18.162 1.00 92.50 72 CYS A C 1
ATOM 577 O O . CYS A 1 72 ? -4.360 7.451 -19.082 1.00 92.50 72 CYS A O 1
ATOM 579 N N . ILE A 1 73 ? -3.738 5.451 -18.257 1.00 93.75 73 ILE A N 1
ATOM 580 C CA . ILE A 1 73 ? -3.065 4.949 -19.463 1.00 93.75 73 ILE A CA 1
ATOM 581 C C . ILE A 1 73 ? -3.788 3.739 -20.081 1.00 93.75 73 ILE A C 1
ATOM 583 O O . ILE A 1 73 ? -3.195 3.010 -20.873 1.00 93.75 73 ILE A O 1
ATOM 587 N N . GLY A 1 74 ? -5.059 3.515 -19.721 1.00 94.75 74 GLY A N 1
ATOM 588 C CA . GLY A 1 74 ? -5.911 2.475 -20.314 1.00 94.75 74 GLY A CA 1
ATOM 589 C C . GLY A 1 74 ? -5.717 1.069 -19.738 1.00 94.75 74 GLY A C 1
ATOM 590 O O . GLY A 1 74 ? -5.953 0.084 -20.429 1.00 94.75 74 GLY A O 1
ATOM 591 N N . TRP A 1 75 ? -5.228 0.951 -18.501 1.00 95.25 75 TRP A N 1
ATOM 592 C CA . TRP A 1 75 ? -5.045 -0.335 -17.809 1.00 95.25 75 TRP A CA 1
ATOM 593 C C . TRP A 1 75 ? -6.100 -0.524 -16.708 1.00 95.25 75 TRP A C 1
ATOM 595 O O . TRP A 1 75 ? -5.799 -0.814 -15.552 1.00 95.25 75 TRP A O 1
ATOM 605 N N . ASP A 1 76 ? -7.360 -0.317 -17.068 1.00 93.31 76 ASP A N 1
ATOM 606 C CA . ASP A 1 76 ? -8.536 -0.378 -16.198 1.00 93.31 76 ASP A CA 1
ATOM 607 C C . ASP A 1 76 ? -8.984 -1.805 -15.843 1.00 93.31 76 ASP A C 1
ATOM 609 O O . ASP A 1 76 ? -9.676 -1.999 -14.847 1.00 93.31 76 ASP A O 1
ATOM 613 N N . HIS A 1 77 ? -8.513 -2.807 -16.586 1.00 93.44 77 HIS A N 1
ATOM 614 C CA . HIS A 1 77 ? -8.757 -4.230 -16.328 1.00 93.44 77 HIS A CA 1
ATOM 615 C C . HIS A 1 77 ? -8.014 -4.791 -15.097 1.00 93.44 77 HIS A C 1
ATOM 617 O O . HIS A 1 77 ? -8.218 -5.946 -14.727 1.00 93.44 77 HIS A O 1
ATOM 623 N N . LEU A 1 78 ? -7.112 -4.021 -14.476 1.00 93.69 78 LEU A N 1
ATOM 624 C CA . LEU A 1 78 ? -6.326 -4.487 -13.335 1.00 93.69 78 LEU A CA 1
ATOM 625 C C . LEU A 1 78 ? -7.121 -4.456 -12.027 1.00 93.69 78 LEU A C 1
ATOM 627 O O . LEU A 1 78 ? -7.583 -3.407 -11.577 1.00 93.69 78 LEU A O 1
ATOM 631 N N . GLU A 1 79 ? -7.162 -5.595 -11.339 1.00 90.06 79 GLU A N 1
ATOM 632 C CA . GLU A 1 79 ? -7.773 -5.697 -10.015 1.00 90.06 79 GLU A CA 1
ATOM 633 C C . GLU A 1 79 ? -6.783 -5.401 -8.888 1.00 90.06 79 GLU A C 1
ATOM 635 O O . GLU A 1 79 ? -5.620 -5.805 -8.914 1.00 90.06 79 GLU A O 1
ATOM 640 N N . LYS A 1 80 ? -7.255 -4.712 -7.849 1.00 90.38 80 LYS A N 1
ATOM 641 C CA . LYS A 1 80 ? -6.434 -4.301 -6.709 1.00 90.38 80 LYS A CA 1
ATOM 642 C C . LYS A 1 80 ? -6.124 -5.468 -5.777 1.00 90.38 80 LYS A C 1
ATOM 644 O O . LYS A 1 80 ? -7.016 -6.105 -5.227 1.00 90.38 80 LYS A O 1
ATOM 649 N N . LYS A 1 81 ? -4.836 -5.680 -5.511 1.00 87.12 81 LYS A N 1
ATOM 650 C CA . LYS A 1 81 ? -4.310 -6.611 -4.507 1.00 87.12 81 LYS A CA 1
ATOM 651 C C . LYS A 1 81 ? -3.679 -5.842 -3.352 1.00 87.12 81 LYS A C 1
ATOM 653 O O . LYS A 1 81 ? -2.912 -4.895 -3.540 1.00 87.12 81 LYS A O 1
ATOM 658 N N . ALA A 1 82 ? -3.988 -6.262 -2.130 1.00 75.94 82 ALA A N 1
ATOM 659 C CA . ALA A 1 82 ? -3.455 -5.629 -0.934 1.00 75.94 82 ALA A CA 1
ATOM 660 C C . ALA A 1 82 ? -1.948 -5.906 -0.789 1.00 75.94 82 ALA A C 1
ATOM 662 O O . ALA A 1 82 ? -1.528 -7.051 -0.630 1.00 75.94 82 ALA A O 1
ATOM 663 N N . VAL A 1 83 ? -1.142 -4.841 -0.798 1.00 69.81 83 VAL A N 1
ATOM 664 C CA . VAL A 1 83 ? 0.278 -4.883 -0.425 1.00 69.81 83 VAL A CA 1
ATOM 665 C C . VAL A 1 83 ? 0.563 -3.750 0.535 1.00 69.81 83 VAL A C 1
ATOM 667 O O . VAL A 1 83 ? 0.652 -2.588 0.146 1.00 69.81 83 VAL A O 1
ATOM 670 N N . GLY A 1 84 ? 0.692 -4.087 1.808 1.00 57.50 84 GLY A N 1
ATOM 671 C CA . GLY A 1 84 ? 0.895 -3.103 2.857 1.00 57.50 84 GLY A CA 1
ATOM 672 C C . GLY A 1 84 ? 0.122 -3.479 4.100 1.00 57.50 84 GLY A C 1
ATOM 673 O O . GLY A 1 84 ? -0.768 -4.319 4.042 1.00 57.50 84 GLY A O 1
ATOM 674 N N . THR A 1 85 ? 0.501 -2.840 5.205 1.00 44.84 85 THR A N 1
ATOM 675 C CA . THR A 1 85 ? -0.097 -3.006 6.528 1.00 44.84 85 THR A CA 1
ATOM 676 C C . THR A 1 85 ? -1.611 -3.067 6.412 1.00 44.84 85 THR A C 1
ATOM 678 O O . THR A 1 85 ? -2.250 -2.038 6.188 1.00 44.84 85 THR A O 1
ATOM 681 N N . VAL A 1 86 ? -2.179 -4.264 6.588 1.00 45.59 86 VAL A N 1
ATOM 682 C CA . VAL A 1 86 ? -3.570 -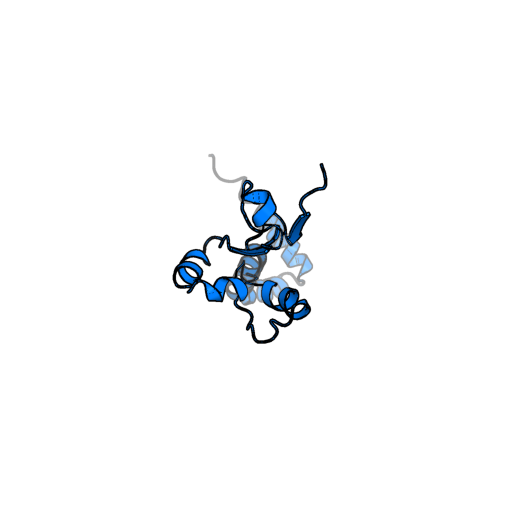4.378 7.024 1.00 45.59 86 VAL A CA 1
ATOM 683 C C . VAL A 1 86 ? -3.687 -3.420 8.198 1.00 45.59 86 VAL A C 1
ATOM 685 O O . VAL A 1 86 ? -2.860 -3.490 9.113 1.00 45.59 86 VAL A O 1
ATOM 688 N N . TRP A 1 87 ? -4.629 -2.479 8.141 1.00 41.28 87 TRP A N 1
ATOM 689 C CA . TRP A 1 87 ? -4.940 -1.654 9.296 1.00 41.28 87 TRP A CA 1
ATOM 690 C C . TRP A 1 87 ? -5.276 -2.620 10.435 1.00 41.28 87 TRP A C 1
ATOM 692 O O . TRP A 1 87 ? -6.311 -3.281 10.446 1.00 41.28 87 TRP A O 1
ATOM 702 N N . LYS A 1 88 ? -4.313 -2.811 11.331 1.00 46.44 88 LYS A N 1
ATOM 703 C CA . LYS A 1 88 ? -4.470 -3.566 12.560 1.00 46.44 88 LYS A CA 1
ATOM 704 C C . LYS A 1 88 ? -4.813 -2.498 13.578 1.00 46.44 88 LYS A C 1
ATOM 706 O O . LYS A 1 88 ? -4.049 -1.541 13.710 1.00 46.44 88 LYS A O 1
ATOM 711 N N . ARG A 1 89 ? -5.931 -2.674 14.287 1.00 52.34 89 ARG A N 1
ATOM 712 C CA . ARG A 1 89 ? -6.212 -1.970 15.548 1.00 52.34 89 ARG A CA 1
ATOM 713 C C . ARG A 1 89 ? -4.886 -1.787 16.291 1.00 52.34 89 ARG A C 1
ATOM 715 O O . ARG A 1 89 ? -4.150 -2.778 16.440 1.00 52.34 89 ARG A O 1
ATOM 722 N N . SER A 1 90 ? -4.567 -0.552 16.675 1.00 63.91 90 SER A N 1
ATOM 723 C CA . SER A 1 90 ? -3.316 -0.241 17.373 1.00 63.91 90 SER A CA 1
ATOM 724 C C . SER A 1 90 ? -3.139 -1.197 18.555 1.00 63.91 90 SER A C 1
ATOM 726 O O . SER A 1 90 ? -4.126 -1.676 19.124 1.00 63.91 90 SER A O 1
ATOM 728 N N . ASP A 1 91 ? -1.899 -1.526 18.924 1.00 69.56 91 ASP A N 1
ATOM 729 C CA . ASP A 1 91 ? -1.644 -2.450 20.040 1.00 69.56 91 ASP A CA 1
ATOM 730 C C . ASP A 1 91 ? -2.393 -2.002 21.308 1.00 69.56 91 ASP A C 1
ATOM 732 O O . ASP A 1 91 ? -2.987 -2.825 22.003 1.00 69.56 91 ASP A O 1
ATOM 736 N N . THR A 1 92 ? -2.492 -0.686 21.515 1.00 70.44 92 THR A N 1
ATOM 737 C CA . THR A 1 92 ? -3.293 -0.049 22.563 1.00 70.44 92 THR A CA 1
ATOM 738 C C . THR A 1 92 ? -4.789 -0.345 22.445 1.00 70.44 92 THR A C 1
ATOM 740 O O . THR A 1 92 ? -5.419 -0.685 23.440 1.00 70.44 92 THR A O 1
ATOM 743 N N . GLU A 1 93 ? -5.395 -0.248 21.262 1.00 76.44 93 GLU A N 1
ATOM 744 C CA . GLU A 1 93 ? -6.819 -0.564 21.084 1.00 76.44 93 GLU A CA 1
ATOM 745 C C . GLU A 1 93 ? -7.112 -2.058 21.234 1.00 76.44 93 GLU A C 1
ATOM 747 O O . GLU A 1 93 ? -8.168 -2.416 21.758 1.00 76.44 93 GLU A O 1
ATOM 752 N N . ARG A 1 94 ? -6.192 -2.939 20.814 1.00 78.94 94 ARG A N 1
ATOM 753 C CA . ARG A 1 94 ? -6.323 -4.380 21.087 1.00 78.94 94 ARG A CA 1
ATOM 754 C C . ARG A 1 94 ? -6.226 -4.663 22.581 1.00 78.94 94 ARG A C 1
ATOM 756 O O . ARG A 1 94 ? -7.042 -5.423 23.091 1.00 78.94 94 ARG A O 1
ATOM 763 N N . ALA A 1 95 ? -5.283 -4.025 23.274 1.00 83.00 95 ALA A N 1
ATOM 764 C CA . ALA A 1 95 ? -5.142 -4.139 24.721 1.00 83.00 95 ALA A CA 1
ATOM 765 C C . ALA A 1 95 ? -6.392 -3.623 25.451 1.00 83.00 95 ALA A C 1
ATOM 767 O O . ALA A 1 95 ? -6.910 -4.315 26.320 1.00 83.00 95 ALA A O 1
ATOM 768 N N . ARG A 1 96 ? -6.950 -2.472 25.044 1.00 86.12 96 ARG A 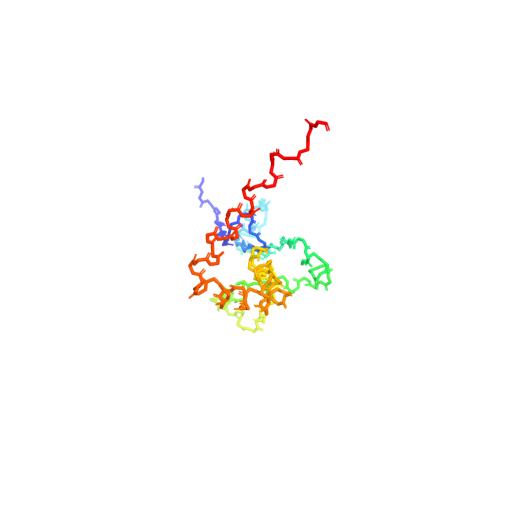N 1
ATOM 769 C CA . ARG A 1 96 ? -8.218 -1.947 25.587 1.00 86.12 96 ARG A CA 1
ATOM 770 C C . ARG A 1 96 ? -9.384 -2.907 25.347 1.00 86.12 96 ARG A C 1
ATOM 772 O O . ARG A 1 96 ? -10.159 -3.161 26.261 1.00 86.12 96 ARG A O 1
ATOM 779 N N . ALA A 1 97 ? -9.497 -3.477 24.146 1.00 87.44 97 ALA A N 1
ATOM 780 C CA . ALA A 1 97 ? -10.548 -4.446 23.839 1.00 87.44 97 ALA A CA 1
ATOM 781 C C . ALA A 1 97 ? -10.409 -5.735 24.666 1.00 87.44 97 ALA A C 1
ATOM 783 O O . ALA A 1 97 ? -11.410 -6.263 25.143 1.00 87.44 97 ALA A O 1
ATOM 784 N N . ALA A 1 98 ? -9.182 -6.223 24.869 1.00 91.94 98 ALA A N 1
ATOM 785 C CA . ALA A 1 98 ? -8.911 -7.370 25.730 1.00 91.94 98 ALA A CA 1
ATOM 786 C C . ALA A 1 98 ? -9.226 -7.067 27.204 1.00 91.94 98 ALA A C 1
ATOM 788 O O . ALA A 1 98 ? -9.889 -7.873 27.848 1.00 91.94 98 ALA A O 1
ATOM 789 N N . LEU A 1 99 ? -8.836 -5.888 27.705 1.00 92.62 99 LEU A N 1
ATOM 790 C CA . LEU A 1 99 ? -9.133 -5.425 29.063 1.00 92.62 99 LEU A CA 1
ATOM 791 C C . LEU A 1 99 ? -10.643 -5.400 29.320 1.00 92.62 99 LEU A C 1
ATOM 793 O O . LEU A 1 99 ? -11.112 -5.979 30.294 1.00 92.62 99 LEU A O 1
ATOM 797 N N . VAL A 1 100 ? -11.414 -4.785 28.418 1.00 94.75 100 VAL A N 1
ATOM 798 C CA . VAL A 1 100 ? -12.879 -4.737 28.527 1.00 94.75 100 VAL A CA 1
ATOM 799 C C . VAL A 1 100 ? -13.483 -6.137 28.417 1.00 94.75 100 VAL A C 1
ATOM 801 O O . VAL A 1 100 ? -14.373 -6.474 29.188 1.00 94.75 100 VAL A O 1
ATOM 804 N N . LYS A 1 101 ? -12.984 -6.986 27.511 1.00 92.75 101 LYS A N 1
ATOM 805 C CA . LYS A 1 101 ? -13.480 -8.362 27.366 1.00 92.75 101 LYS A CA 1
ATOM 806 C C . LYS A 1 101 ? -13.241 -9.205 28.622 1.00 92.75 101 LYS A C 1
ATOM 808 O O . LYS A 1 101 ? -14.110 -9.981 28.997 1.00 92.75 101 LYS A O 1
ATOM 813 N N . GLN A 1 102 ? -12.064 -9.091 29.230 1.00 94.62 102 GLN A N 1
ATOM 814 C CA . GLN A 1 102 ? -11.657 -9.930 30.355 1.00 94.62 102 GLN A CA 1
ATOM 815 C C . GLN A 1 102 ? -12.184 -9.406 31.695 1.00 94.62 102 GLN A C 1
ATOM 817 O O . GLN A 1 102 ? -12.592 -10.197 32.538 1.00 94.62 102 GLN A O 1
ATOM 822 N N . TYR A 1 103 ? -12.198 -8.084 31.883 1.00 95.19 103 TYR A N 1
ATOM 823 C CA . TYR A 1 103 ? -12.464 -7.452 33.178 1.00 95.19 103 TYR A CA 1
ATOM 824 C C . TYR A 1 103 ? -13.659 -6.493 33.169 1.00 95.19 103 TYR A C 1
ATOM 826 O O . TYR A 1 103 ? -13.962 -5.897 34.198 1.00 95.19 103 TYR A O 1
ATOM 834 N N . GLY A 1 104 ? -14.365 -6.340 32.045 1.00 94.12 104 GLY A N 1
ATOM 835 C CA . GLY A 1 104 ? -15.485 -5.401 31.911 1.00 94.12 104 GLY A CA 1
ATOM 836 C C . GLY A 1 104 ? -16.583 -5.597 32.952 1.00 94.12 104 GLY A C 1
ATOM 837 O O . GLY A 1 104 ? -17.044 -4.620 33.531 1.00 94.12 104 GLY A O 1
ATOM 838 N N . ALA A 1 105 ? -16.947 -6.848 33.246 1.00 95.31 105 ALA A N 1
ATOM 839 C CA . ALA A 1 105 ? -17.950 -7.160 34.266 1.00 95.31 105 ALA A CA 1
ATOM 840 C C . ALA A 1 105 ? -17.507 -6.721 35.673 1.00 95.31 105 ALA A C 1
ATOM 842 O O . ALA A 1 105 ? -18.289 -6.133 36.413 1.00 95.31 105 ALA A O 1
ATOM 843 N N . ILE A 1 106 ? -16.234 -6.943 36.016 1.00 95.44 106 ILE A N 1
ATOM 844 C CA . ILE A 1 106 ? -15.668 -6.544 37.312 1.00 95.44 106 ILE A CA 1
ATOM 845 C C . ILE A 1 106 ? -15.586 -5.020 37.411 1.00 95.44 106 ILE A C 1
ATOM 847 O O . ILE A 1 106 ? -15.962 -4.456 38.431 1.00 95.44 106 ILE A O 1
ATOM 851 N N . MET A 1 107 ? -15.145 -4.341 36.347 1.00 95.50 107 MET A N 1
ATOM 852 C CA . MET A 1 107 ? -15.097 -2.876 36.313 1.00 95.50 107 MET A CA 1
ATOM 853 C C . MET A 1 107 ? -16.494 -2.261 36.451 1.00 95.50 107 MET A C 1
ATOM 855 O O . MET A 1 107 ? -16.645 -1.272 37.157 1.00 95.50 107 MET A O 1
ATOM 859 N N . ALA A 1 108 ? -17.517 -2.855 35.829 1.00 94.88 108 ALA A N 1
ATOM 860 C CA . ALA A 1 108 ? -18.896 -2.393 35.963 1.00 94.88 108 ALA A CA 1
ATOM 861 C C . ALA A 1 108 ? -19.433 -2.566 37.393 1.00 94.88 108 ALA A C 1
ATOM 863 O O . ALA A 1 108 ? -20.050 -1.645 37.924 1.00 94.88 108 ALA A O 1
ATOM 864 N N . GLN A 1 109 ? -19.154 -3.708 38.032 1.00 96.31 109 GLN A N 1
ATOM 865 C CA . GLN A 1 109 ? -19.524 -3.927 39.430 1.00 96.31 109 GLN A CA 1
ATOM 866 C C . GLN A 1 109 ? -18.804 -2.938 40.352 1.00 96.31 109 GLN A C 1
ATOM 868 O O . GLN A 1 109 ? -19.442 -2.254 41.142 1.00 96.31 109 GLN A O 1
ATOM 873 N N . TRP A 1 110 ? -17.490 -2.783 40.188 1.00 95.12 110 TRP A N 1
ATOM 874 C CA . TRP A 1 110 ? -16.704 -1.877 41.018 1.00 95.12 110 TRP A CA 1
ATOM 875 C C . TRP A 1 110 ? -17.131 -0.413 40.833 1.00 95.12 110 TRP A C 1
ATOM 877 O O . TRP A 1 110 ? -17.236 0.311 41.818 1.00 95.12 110 TRP A O 1
ATOM 887 N N . ALA A 1 111 ? -17.462 0.017 39.607 1.00 96.19 111 ALA A N 1
ATOM 888 C CA . ALA A 1 111 ? -18.053 1.336 39.356 1.00 96.19 111 ALA A CA 1
ATOM 889 C C . ALA A 1 111 ? -19.371 1.541 40.120 1.00 96.19 111 ALA A C 1
ATOM 891 O O . ALA A 1 111 ? -19.609 2.633 40.631 1.00 96.19 111 ALA A O 1
ATOM 892 N N . SER A 1 112 ? -20.204 0.499 40.229 1.00 94.69 112 SER A N 1
ATOM 893 C CA . SER A 1 112 ? -21.415 0.535 41.054 1.00 94.69 112 SER A CA 1
ATOM 894 C C . SER A 1 112 ? -21.083 0.652 42.543 1.00 94.69 112 SER A C 1
ATOM 896 O O . SER A 1 112 ? -21.725 1.430 43.243 1.00 94.69 112 SER A O 1
ATOM 898 N N . ASP A 1 113 ? -20.076 -0.079 43.023 1.00 94.44 113 ASP A N 1
ATOM 899 C CA . ASP A 1 113 ? -19.694 -0.103 44.440 1.00 94.44 113 ASP A CA 1
ATOM 900 C C . ASP A 1 113 ? -19.140 1.251 44.918 1.00 94.44 113 ASP A C 1
ATOM 902 O O . ASP A 1 113 ? -19.408 1.675 46.040 1.00 94.44 113 ASP A O 1
ATOM 906 N N . VAL A 1 114 ? -18.385 1.954 44.064 1.00 93.88 114 VAL A N 1
ATOM 907 C CA . VAL A 1 114 ? -17.841 3.296 44.367 1.00 93.88 114 VAL A CA 1
ATOM 908 C C . VAL A 1 114 ? -18.759 4.441 43.928 1.00 93.88 114 VAL A C 1
ATOM 910 O O . VAL A 1 114 ? -18.445 5.607 44.160 1.00 93.88 114 VAL A O 1
ATOM 913 N N . GLY A 1 115 ? -19.894 4.122 43.303 1.00 92.69 115 GLY A N 1
ATOM 914 C CA . GLY A 1 115 ? -20.962 5.060 42.958 1.00 92.69 115 GLY A CA 1
ATOM 915 C C . GLY A 1 115 ? -20.804 5.817 41.636 1.00 92.69 115 GLY A C 1
ATOM 916 O O . GLY A 1 115 ? -21.758 6.469 41.214 1.00 92.69 115 GLY A O 1
ATOM 917 N N . SER A 1 116 ? -19.654 5.745 40.956 1.00 92.44 116 SER A N 1
ATOM 918 C CA . SER A 1 116 ? -19.488 6.297 39.603 1.00 92.44 116 SER A CA 1
ATOM 919 C C . SER A 1 116 ? -18.255 5.758 38.868 1.00 92.44 116 SER A C 1
ATOM 921 O O . SER A 1 116 ? -17.309 5.237 39.465 1.00 92.44 116 SER A O 1
ATOM 923 N N . TRP A 1 117 ? -18.229 5.933 37.543 1.00 93.19 117 TRP A N 1
ATOM 924 C CA . TRP A 1 117 ? -17.060 5.610 36.716 1.00 93.19 117 TRP A CA 1
ATOM 925 C C . TRP A 1 117 ? -15.876 6.549 36.988 1.00 93.19 117 TRP A C 1
ATOM 927 O O . TRP A 1 117 ? -14.721 6.126 36.918 1.00 93.19 117 TRP A O 1
ATOM 937 N N . GLU A 1 118 ? -16.140 7.804 37.349 1.00 94.38 118 GLU A N 1
ATOM 938 C CA . GLU A 1 118 ? -15.120 8.770 37.758 1.00 94.38 118 GLU A CA 1
ATOM 939 C C . GLU A 1 118 ? -14.431 8.329 39.058 1.00 94.38 118 GLU A C 1
ATOM 941 O O . GLU A 1 118 ? -13.200 8.346 39.140 1.00 94.38 118 GLU A O 1
ATOM 946 N N . ALA A 1 119 ? -15.206 7.881 40.053 1.00 92.31 119 ALA A N 1
ATOM 947 C CA . ALA A 1 119 ? -14.680 7.366 41.316 1.00 92.31 119 ALA A CA 1
ATOM 948 C C . ALA A 1 119 ? -13.895 6.058 41.115 1.00 92.31 119 ALA A C 1
ATOM 950 O O . ALA A 1 119 ? -12.842 5.877 41.732 1.00 92.31 119 ALA A O 1
ATOM 951 N N . LEU A 1 120 ? -14.325 5.195 40.184 1.00 94.06 120 LEU A N 1
ATOM 952 C CA . LEU A 1 120 ? -13.554 4.014 39.784 1.00 94.06 120 LEU A CA 1
ATOM 953 C C . LEU A 1 120 ? -12.189 4.406 39.206 1.00 94.06 120 LEU A C 1
ATOM 955 O O . LEU A 1 120 ? -11.175 3.808 39.563 1.00 94.06 120 LEU A O 1
ATOM 959 N N . GLY A 1 121 ? -12.142 5.420 38.338 1.00 92.69 121 GLY A N 1
ATOM 960 C CA . GLY A 1 121 ? -10.890 5.915 37.762 1.00 92.69 121 GLY A CA 1
ATOM 961 C C . GLY A 1 121 ? -9.891 6.369 38.830 1.00 92.69 121 GLY A C 1
ATOM 962 O O . GLY A 1 121 ? -8.714 6.010 38.768 1.00 92.69 121 GLY A O 1
ATOM 963 N N . GLN A 1 122 ? -10.368 7.088 39.850 1.00 93.56 122 GLN A N 1
ATOM 964 C CA . GLN A 1 122 ? -9.549 7.498 40.996 1.00 93.56 122 GLN A CA 1
ATOM 965 C C . GLN A 1 122 ? -9.074 6.297 41.825 1.00 93.56 122 GLN A C 1
ATOM 967 O O . GLN A 1 122 ? -7.905 6.236 42.208 1.00 93.56 122 GLN A O 1
ATOM 972 N N . ALA A 1 123 ? -9.947 5.313 42.062 1.00 90.75 123 ALA A N 1
ATOM 973 C CA . ALA A 1 123 ? -9.614 4.105 42.813 1.00 90.75 123 ALA A CA 1
ATOM 974 C C . ALA A 1 123 ? -8.548 3.251 42.103 1.00 90.75 123 ALA A C 1
ATOM 976 O O . ALA A 1 123 ? -7.573 2.836 42.733 1.00 90.75 123 ALA A O 1
ATOM 977 N N . ILE A 1 124 ? -8.684 3.050 40.787 1.00 92.88 124 ILE A N 1
ATOM 978 C CA . ILE A 1 124 ? -7.685 2.361 39.957 1.00 92.88 124 ILE A CA 1
ATOM 979 C C . ILE A 1 124 ? -6.365 3.140 39.961 1.00 92.88 124 ILE A C 1
ATOM 981 O O . ILE A 1 124 ? -5.310 2.544 40.161 1.00 92.88 124 ILE A O 1
ATOM 985 N N . GLY A 1 125 ? -6.407 4.467 39.799 1.00 90.94 125 GLY A N 1
ATOM 986 C CA . GLY A 1 125 ? -5.215 5.316 39.862 1.00 90.94 125 GLY A CA 1
ATOM 987 C C . GLY A 1 125 ? -4.473 5.182 41.195 1.00 90.94 125 GLY A C 1
ATOM 988 O O . GLY A 1 125 ? -3.271 4.924 41.212 1.00 90.94 125 GLY A O 1
ATOM 989 N N . ALA A 1 126 ? -5.192 5.262 42.316 1.00 89.88 126 ALA A N 1
ATOM 990 C CA . ALA A 1 126 ? -4.621 5.075 43.647 1.00 89.88 126 ALA A CA 1
ATOM 991 C C . ALA A 1 126 ? -4.034 3.665 43.841 1.00 89.88 126 ALA A C 1
ATOM 993 O O . ALA A 1 126 ? -2.962 3.521 44.430 1.00 89.88 126 ALA A O 1
ATOM 994 N N . ALA A 1 127 ? -4.706 2.630 43.329 1.00 88.31 127 ALA A N 1
ATOM 995 C CA . ALA A 1 127 ? -4.243 1.246 43.402 1.00 88.31 127 ALA A CA 1
ATOM 996 C C . ALA A 1 127 ? -3.004 0.976 42.532 1.00 88.31 127 ALA A C 1
ATOM 998 O O . ALA A 1 127 ? -2.174 0.171 42.931 1.00 88.31 127 ALA A O 1
ATOM 999 N N . ILE A 1 128 ? -2.854 1.652 41.386 1.00 88.25 128 ILE A N 1
ATOM 1000 C CA . ILE A 1 128 ? -1.681 1.550 40.497 1.00 88.25 128 ILE A CA 1
ATOM 1001 C C . ILE A 1 128 ? -0.474 2.320 41.048 1.00 88.25 128 ILE A C 1
ATOM 1003 O O . ILE A 1 128 ? 0.660 1.932 40.783 1.00 8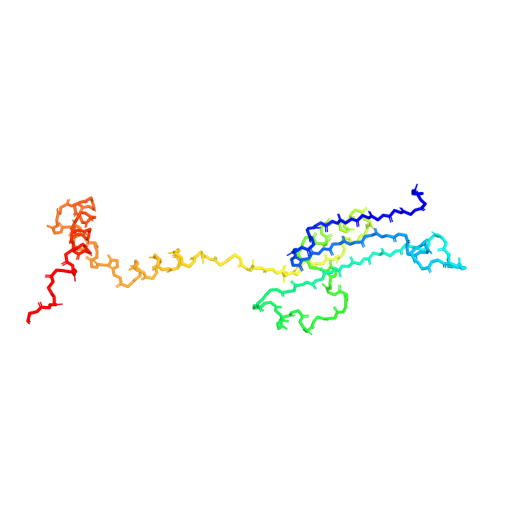8.25 128 ILE A O 1
ATOM 1007 N N . VAL A 1 129 ? -0.691 3.394 41.814 1.00 84.94 129 VAL A N 1
ATOM 1008 C CA . VAL A 1 129 ? 0.391 4.190 42.427 1.00 84.94 129 VAL A CA 1
ATOM 1009 C C . VAL A 1 129 ? 0.895 3.570 43.739 1.00 84.94 129 VAL A C 1
ATOM 1011 O O . VAL A 1 129 ? 2.089 3.612 44.024 1.00 84.94 129 VAL A O 1
ATOM 1014 N N . LYS A 1 130 ? 0.015 2.937 44.526 1.00 63.97 130 LYS A N 1
ATOM 1015 C CA . LYS A 1 130 ? 0.371 2.230 45.772 1.00 63.97 130 LYS A CA 1
ATOM 1016 C C . LYS A 1 130 ? 1.340 1.022 45.686 1.00 63.97 130 LYS A C 1
ATOM 1018 O O . LYS A 1 130 ? 1.973 0.777 46.711 1.00 63.97 130 LYS A O 1
ATOM 1023 N N . PRO A 1 131 ? 1.539 0.269 44.582 1.00 52.41 131 PRO A N 1
ATOM 1024 C CA . PRO A 1 131 ? 2.312 -0.976 44.603 1.00 52.41 131 PRO A CA 1
ATOM 1025 C C . PRO A 1 131 ? 3.837 -0.804 44.681 1.00 52.41 131 PRO A C 1
ATOM 1027 O O . PRO A 1 131 ? 4.536 -1.806 44.637 1.00 52.41 131 PRO A O 1
ATOM 1030 N N . GLN A 1 132 ? 4.387 0.414 44.770 1.00 51.88 132 GLN A N 1
ATOM 1031 C CA . GLN A 1 132 ? 5.848 0.615 44.787 1.00 51.88 132 GLN A CA 1
ATOM 1032 C C . GLN A 1 132 ? 6.469 0.875 46.173 1.00 51.88 132 GLN A C 1
ATOM 1034 O O . GLN A 1 132 ? 7.677 1.062 46.252 1.00 51.88 132 GLN A O 1
ATOM 1039 N N . MET A 1 133 ? 5.699 0.874 47.269 1.00 52.06 133 MET A N 1
ATOM 1040 C CA . MET A 1 133 ? 6.216 1.246 48.606 1.00 52.06 133 MET A CA 1
ATOM 1041 C C . MET A 1 133 ? 6.310 0.092 49.620 1.00 52.06 133 MET A C 1
ATOM 1043 O O . MET A 1 133 ? 6.651 0.333 50.774 1.00 52.06 133 MET A O 1
ATOM 1047 N N . THR A 1 134 ? 6.049 -1.157 49.228 1.00 51.28 134 THR A N 1
ATOM 1048 C CA . THR A 1 134 ? 6.127 -2.314 50.140 1.00 51.28 134 THR A CA 1
ATOM 1049 C C . THR A 1 134 ? 6.812 -3.508 49.483 1.00 51.28 134 THR A C 1
ATOM 1051 O O . THR A 1 134 ? 6.135 -4.439 49.070 1.00 51.28 134 THR A O 1
ATOM 1054 N N . GLU A 1 135 ? 8.141 -3.463 49.375 1.00 47.88 135 GLU A N 1
ATOM 1055 C CA . GLU A 1 135 ? 9.032 -4.634 49.486 1.00 47.88 135 GLU A CA 1
ATOM 1056 C C . GLU A 1 135 ? 10.491 -4.153 49.465 1.00 47.88 135 GLU A C 1
ATOM 1058 O O . GLU A 1 135 ? 11.074 -3.917 48.413 1.00 47.88 135 GLU A O 1
ATOM 1063 N N . ASN A 1 136 ? 11.027 -3.897 50.660 1.00 46.97 136 ASN A N 1
ATOM 1064 C CA . ASN A 1 136 ? 12.447 -3.946 51.027 1.00 46.97 136 ASN A CA 1
ATOM 1065 C C . ASN A 1 136 ? 12.527 -3.696 52.543 1.00 46.97 136 ASN A C 1
ATOM 1067 O O . ASN A 1 136 ? 12.864 -2.598 52.990 1.00 46.97 136 ASN A O 1
ATOM 1071 N N . ALA A 1 137 ? 12.136 -4.703 53.322 1.00 39.53 137 ALA A N 1
ATOM 1072 C CA . ALA A 1 137 ? 12.436 -4.838 54.745 1.00 39.53 137 ALA A CA 1
ATOM 1073 C C . ALA A 1 137 ? 12.529 -6.328 55.083 1.00 39.53 137 ALA A C 1
ATOM 1075 O O . ALA A 1 137 ? 11.634 -7.071 54.618 1.00 39.53 137 ALA A O 1
#

Organism: NCBI:txid1608996

pLDDT: mean 86.05, std 14.47, range [39.53, 97.12]

Secondary structure (DSSP, 8-state):
--S--EEEES-TTSSEEEEEE-HHHHH-TT--TT--EEEEEE---TTHHHHHHT--GGGGGGBTTHHHHHGGGT-TTPPPB--S------HHHHHHHHHHHHHHHHHHHHHHHTSSHHHHHHHHHHHHHGGGSS---

InterPro domains:
  IPR003491 Replication initiation protein-like, C-terminal [PF02486] (3-48)